Protein AF-A0A9D8FMZ3-F1 (afdb_monomer)

Foldseek 3Di:
DDDDDDDDPPDPPPPPPPDDQDLVNLVVLLVVLVVLLVVLVVVPPPPDDPLLVVLSVLLVVLSVVLVVCSVVVVRVSSVVSSVSSVVSSVVSD

Solvent-accessible surface area (backbone atoms only — not comparable to full-atom values): 5517 Å² total; per-residue (Å²): 137,89,82,84,81,86,77,80,86,73,76,78,77,74,72,72,75,70,72,87,71,47,69,66,61,48,52,52,48,55,54,54,48,54,55,50,52,53,55,52,54,71,67,53,77,88,72,70,58,74,66,37,58,50,28,52,51,52,19,51,50,27,45,51,54,16,49,60,27,43,79,72,64,37,46,70,57,14,53,46,28,44,53,54,17,49,61,28,50,63,67,61,110

Sequence (93 aa):
MSGKTNHSSYGQTIFASAGEVSSESVSQRLEQFQVKLLKAQTKYVGNGSPDIQLYFEETQSMLNFARDNFEKGFLNVSNSCLKIAENYLDKCQ

Nearest PDB structures (foldseek):
  2pmr-assembly1_A-2  TM=8.862E-01  e=8.158E-02  Methanothermobacter thermautotrophicus str. Delta H

Secondary structure (DSSP, 8-state):
----------------------HHHHHHHHHHHHHHHHHHHHH--S-S-HHHHHHHHHHHHHHHHHHHHHHTT-HHHHHHHHHHHHHHHGGG-

Mean predicted aligned error: 10.28 Å

Radius of gyration: 20.97 Å; Cα contacts (8 Å, |Δi|>4): 69; chains: 1; bounding box: 30×20×84 Å

Structure (mmCIF, N/CA/C/O backbone):
data_AF-A0A9D8FMZ3-F1
#
_entry.id   AF-A0A9D8FMZ3-F1
#
loop_
_atom_site.group_PDB
_atom_site.id
_atom_site.type_symbol
_atom_site.label_atom_id
_atom_site.label_alt_id
_atom_site.label_comp_id
_atom_site.label_asym_id
_atom_site.label_entity_id
_atom_site.label_seq_id
_atom_site.pdbx_PDB_ins_code
_atom_site.Cartn_x
_atom_site.Cartn_y
_atom_site.Cartn_z
_atom_site.occupancy
_atom_site.B_iso_or_equiv
_atom_site.auth_seq_id
_atom_site.auth_comp_id
_atom_site.auth_asym_id
_atom_site.auth_atom_id
_atom_site.pdbx_PDB_model_num
ATOM 1 N N . MET A 1 1 ? -4.592 10.619 -64.527 1.00 40.28 1 MET A N 1
ATOM 2 C CA . MET A 1 1 ? -5.006 9.519 -63.631 1.00 40.28 1 MET A CA 1
ATOM 3 C C . MET A 1 1 ? -4.742 9.960 -62.204 1.00 40.28 1 MET A C 1
ATOM 5 O O . MET A 1 1 ? -3.595 10.188 -61.848 1.00 40.28 1 MET A O 1
ATOM 9 N N . SER A 1 2 ? -5.809 10.202 -61.445 1.00 41.09 2 SER A N 1
ATOM 10 C CA . SER A 1 2 ? -5.762 10.627 -60.045 1.00 41.09 2 SER A CA 1
ATOM 11 C C . SER A 1 2 ? -5.421 9.447 -59.139 1.00 41.09 2 SER A C 1
ATOM 13 O O . SER A 1 2 ? -6.155 8.465 -59.125 1.00 41.09 2 SER A O 1
ATOM 15 N N . GLY A 1 3 ? -4.356 9.566 -58.351 1.00 40.84 3 GLY A N 1
ATOM 16 C CA . GLY A 1 3 ? -4.108 8.711 -57.192 1.00 40.84 3 GLY A CA 1
ATOM 17 C C . GLY A 1 3 ? -4.389 9.504 -55.922 1.00 40.84 3 GLY A C 1
ATOM 18 O O . GLY A 1 3 ? -3.551 10.289 -55.496 1.00 40.84 3 GLY A O 1
ATOM 19 N N . LYS A 1 4 ? -5.583 9.343 -55.342 1.00 46.53 4 LYS A N 1
ATOM 20 C CA . LYS A 1 4 ? -5.874 9.782 -53.972 1.00 46.53 4 LYS A CA 1
ATOM 21 C C . LYS A 1 4 ? -5.468 8.648 -53.037 1.00 46.53 4 LYS A C 1
ATOM 23 O O . LYS A 1 4 ? -6.155 7.633 -52.989 1.00 46.53 4 LYS A O 1
ATOM 28 N N . THR A 1 5 ? -4.382 8.811 -52.295 1.00 43.19 5 THR 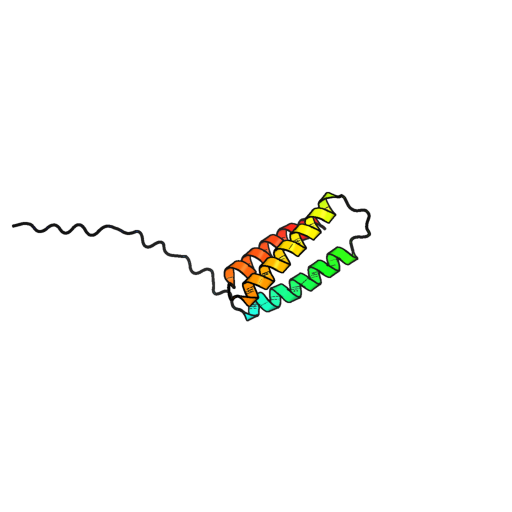A N 1
ATOM 29 C CA . THR A 1 5 ? -4.071 7.954 -51.148 1.00 43.19 5 THR A CA 1
ATOM 30 C C . THR A 1 5 ? -4.615 8.613 -49.887 1.00 43.19 5 THR A C 1
ATOM 32 O O . THR A 1 5 ? -4.033 9.538 -49.330 1.00 43.19 5 THR A O 1
ATOM 35 N N . ASN A 1 6 ? -5.779 8.127 -49.454 1.00 47.59 6 ASN A N 1
ATOM 36 C CA . ASN A 1 6 ? -6.270 8.312 -48.096 1.00 47.59 6 ASN A CA 1
ATOM 37 C C . ASN A 1 6 ? -5.332 7.548 -47.157 1.00 47.59 6 ASN A C 1
ATOM 39 O O . ASN A 1 6 ? -5.357 6.319 -47.157 1.00 47.59 6 ASN A O 1
ATOM 43 N N . HIS A 1 7 ? -4.527 8.246 -46.355 1.00 45.69 7 HIS A N 1
ATOM 44 C CA . HIS A 1 7 ? -3.920 7.627 -45.182 1.00 45.69 7 HIS A CA 1
ATOM 45 C C . HIS A 1 7 ? -4.667 8.068 -43.930 1.00 45.69 7 HIS A C 1
ATOM 47 O O . HIS A 1 7 ? -4.676 9.231 -43.537 1.00 45.69 7 HIS A O 1
ATOM 53 N N . SER A 1 8 ? -5.357 7.069 -43.389 1.00 42.19 8 SER A N 1
ATOM 54 C CA . SER A 1 8 ? -6.125 7.037 -42.158 1.00 42.19 8 SER A CA 1
ATOM 55 C C . SER A 1 8 ? -5.413 7.741 -41.002 1.00 42.19 8 SER A C 1
ATOM 57 O O . SER A 1 8 ? -4.285 7.396 -40.647 1.00 42.19 8 SER A O 1
ATOM 59 N N . SER A 1 9 ? -6.127 8.693 -40.400 1.00 45.19 9 SER A N 1
ATOM 60 C CA . SER A 1 9 ? -5.882 9.242 -39.068 1.00 45.19 9 SER A CA 1
ATOM 61 C C . SER A 1 9 ? -6.038 8.122 -38.035 1.00 45.19 9 SER A C 1
ATOM 63 O O . SER A 1 9 ? -7.106 7.926 -37.456 1.00 45.19 9 SER A O 1
ATOM 65 N N . TYR A 1 10 ? -4.985 7.335 -37.827 1.00 49.06 10 TYR A N 1
ATOM 66 C CA . TYR A 1 10 ? -4.863 6.593 -36.580 1.00 49.06 10 TYR A CA 1
ATOM 67 C C . TYR A 1 10 ? -4.482 7.616 -35.525 1.00 49.06 10 TYR A C 1
ATOM 69 O O . TYR A 1 10 ? -3.353 8.107 -35.507 1.00 49.06 10 TYR A O 1
ATOM 77 N N . GLY A 1 11 ? -5.471 7.984 -34.710 1.00 44.12 11 GLY A N 1
ATOM 78 C CA . GLY A 1 11 ? -5.294 8.847 -33.558 1.00 44.12 11 GLY A CA 1
ATOM 79 C C . GLY A 1 11 ? -4.067 8.401 -32.778 1.00 44.12 11 GLY A C 1
ATOM 80 O O . GLY A 1 11 ? -4.058 7.331 -32.173 1.00 44.12 11 GLY A O 1
ATOM 81 N N . GLN A 1 12 ? -3.024 9.227 -32.821 1.00 39.59 12 GLN A N 1
ATOM 82 C CA . GLN A 1 12 ? -1.966 9.193 -31.833 1.00 39.59 12 GLN A CA 1
ATOM 83 C C . GLN A 1 12 ? -2.646 9.499 -30.503 1.00 39.59 12 GLN A C 1
ATOM 85 O O . GLN A 1 12 ? -2.843 10.657 -30.141 1.00 39.59 12 GLN A O 1
ATOM 90 N N . THR A 1 13 ? -3.069 8.461 -29.786 1.00 51.25 13 THR A N 1
ATOM 91 C CA . THR A 1 13 ? -3.279 8.559 -28.348 1.00 51.25 13 THR A CA 1
ATOM 92 C C . THR A 1 13 ? -1.938 8.976 -27.775 1.00 51.25 13 THR A C 1
ATOM 94 O O . THR A 1 13 ? -1.032 8.162 -27.606 1.00 51.25 13 THR A O 1
ATOM 97 N N . ILE A 1 14 ? -1.792 10.281 -27.559 1.00 45.84 14 ILE A N 1
ATOM 98 C CA . ILE A 1 14 ? -0.750 10.847 -26.725 1.00 45.84 14 ILE A CA 1
ATOM 99 C C . ILE A 1 14 ? -1.014 10.245 -25.351 1.00 45.84 14 ILE A C 1
ATOM 101 O O . ILE A 1 14 ? -1.900 10.691 -24.623 1.00 45.84 14 ILE A O 1
ATOM 105 N N . PHE A 1 15 ? -0.296 9.173 -25.020 1.00 49.94 15 PHE A N 1
ATOM 106 C CA . PHE A 1 15 ? -0.142 8.786 -23.632 1.00 4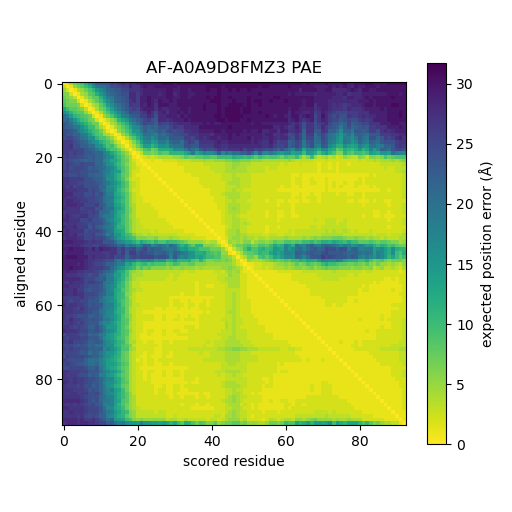9.94 15 PHE A CA 1
ATOM 107 C C . PHE A 1 15 ? 0.535 9.983 -22.981 1.00 49.94 15 PHE A C 1
ATOM 109 O O . PHE A 1 15 ? 1.710 10.250 -23.234 1.00 49.94 15 PHE A O 1
ATOM 116 N N . ALA A 1 16 ? -0.237 10.769 -22.229 1.00 44.16 16 ALA A N 1
ATOM 117 C CA . ALA A 1 16 ? 0.338 11.750 -21.334 1.00 44.16 16 ALA A CA 1
ATOM 118 C C . ALA A 1 16 ? 1.406 11.002 -20.536 1.00 44.16 16 ALA A C 1
ATOM 120 O O . ALA A 1 16 ? 1.099 9.978 -19.920 1.00 44.16 16 ALA A O 1
ATOM 121 N N . SER A 1 17 ? 2.656 11.457 -20.634 1.00 47.69 17 SER A N 1
ATOM 122 C CA . SER A 1 17 ? 3.731 10.971 -19.781 1.00 47.69 17 SER A CA 1
ATOM 123 C C . SER A 1 17 ? 3.234 11.142 -18.351 1.00 47.69 17 SER A C 1
ATOM 125 O O . SER A 1 17 ? 3.122 12.265 -17.855 1.00 47.69 17 SER A O 1
ATOM 127 N N . ALA A 1 18 ? 2.809 10.041 -17.725 1.00 58.19 18 ALA A N 1
ATOM 128 C CA . ALA A 1 18 ? 2.644 10.008 -16.288 1.00 58.19 18 ALA A CA 1
ATOM 129 C C . ALA A 1 18 ? 4.016 10.418 -15.765 1.00 58.19 18 ALA A C 1
ATOM 131 O O . ALA A 1 18 ? 4.983 9.714 -16.057 1.00 58.19 18 ALA A O 1
ATOM 132 N N . GLY A 1 19 ? 4.102 11.603 -15.144 1.00 61.50 19 GLY A N 1
ATOM 133 C CA . GLY A 1 19 ? 5.378 12.197 -14.741 1.00 61.50 19 GLY A CA 1
ATOM 134 C C . GLY A 1 19 ? 6.285 11.128 -14.143 1.00 61.50 19 GLY A C 1
ATOM 135 O O . GLY A 1 19 ? 5.790 10.290 -13.391 1.00 61.50 19 GLY A O 1
ATOM 136 N N . GLU A 1 20 ? 7.551 11.103 -14.564 1.00 75.62 20 GLU A N 1
ATOM 137 C CA . GLU A 1 20 ? 8.440 9.953 -14.374 1.00 75.62 20 GLU A CA 1
ATOM 138 C C . GLU A 1 20 ? 8.395 9.430 -12.931 1.00 75.62 20 GLU A C 1
ATOM 140 O O . GLU A 1 20 ? 8.902 10.050 -11.996 1.00 75.62 20 GLU A O 1
ATOM 145 N N . VAL A 1 21 ? 7.750 8.275 -12.744 1.00 85.12 21 VAL A N 1
ATOM 146 C CA . VAL A 1 21 ? 7.720 7.569 -11.463 1.00 85.12 21 VAL A CA 1
ATOM 147 C C . VAL A 1 21 ? 9.016 6.776 -11.358 1.00 85.12 21 VAL A C 1
ATOM 149 O O . VAL A 1 21 ? 9.217 5.810 -12.094 1.00 85.12 21 VAL A O 1
ATOM 152 N N . SER A 1 22 ? 9.901 7.182 -10.449 1.00 94.00 22 SER A N 1
ATOM 153 C CA . SER A 1 22 ? 11.189 6.517 -10.243 1.00 94.00 22 SER A CA 1
ATOM 154 C C . SER A 1 22 ? 11.079 5.363 -9.246 1.00 94.00 22 SER A C 1
ATOM 156 O O . SER A 1 22 ? 10.271 5.407 -8.314 1.00 94.00 22 SER A O 1
ATOM 158 N N . SER A 1 23 ? 11.932 4.347 -9.403 1.00 94.69 23 SER A N 1
ATOM 159 C CA . SER A 1 23 ? 12.002 3.213 -8.468 1.00 94.69 23 SER A CA 1
ATOM 160 C C . SER A 1 23 ? 12.302 3.677 -7.036 1.00 94.69 23 SER A C 1
ATOM 162 O O . SER A 1 23 ? 11.646 3.246 -6.091 1.00 94.69 23 SER A O 1
ATOM 164 N N . GLU A 1 24 ? 13.213 4.645 -6.885 1.00 97.00 24 GLU A N 1
ATOM 165 C CA . GLU A 1 24 ? 13.549 5.244 -5.590 1.00 97.00 24 GLU A CA 1
ATOM 166 C C . GLU A 1 24 ? 12.325 5.883 -4.919 1.00 97.00 24 GLU A C 1
ATOM 168 O O . GLU A 1 24 ? 12.037 5.592 -3.757 1.00 97.00 24 GLU A O 1
ATOM 173 N N . SER A 1 25 ? 11.558 6.695 -5.658 1.00 96.12 25 SER A N 1
ATOM 174 C CA . SER A 1 25 ? 10.364 7.344 -5.107 1.00 96.12 25 SER A CA 1
ATOM 175 C C . SER A 1 25 ? 9.310 6.331 -4.649 1.00 96.12 25 SER A C 1
ATOM 177 O O . SER A 1 25 ? 8.730 6.486 -3.574 1.00 96.12 25 SER A O 1
ATOM 179 N N . VAL A 1 26 ? 9.084 5.260 -5.417 1.00 96.31 26 VAL A N 1
ATOM 180 C CA . VAL A 1 26 ? 8.112 4.216 -5.058 1.00 96.31 26 VAL A CA 1
ATOM 181 C C . VAL A 1 26 ? 8.591 3.416 -3.848 1.00 96.31 26 VAL A C 1
ATOM 183 O O . VAL A 1 26 ? 7.793 3.173 -2.943 1.00 96.31 26 VAL A O 1
ATOM 186 N N . SER A 1 27 ? 9.882 3.078 -3.777 1.00 97.88 27 SER A N 1
ATOM 187 C CA . SER A 1 27 ? 10.479 2.386 -2.626 1.00 97.88 27 SER A CA 1
ATOM 188 C C . SER A 1 27 ? 10.310 3.189 -1.335 1.00 97.88 27 SER A C 1
ATOM 190 O O . SER A 1 27 ? 9.793 2.674 -0.344 1.00 97.88 27 SER A O 1
ATOM 192 N N . GLN A 1 28 ? 10.646 4.483 -1.363 1.00 97.94 28 GLN A N 1
ATOM 193 C CA . GLN A 1 28 ? 10.468 5.373 -0.211 1.00 97.94 28 GLN A CA 1
ATOM 194 C C . GLN A 1 28 ? 8.997 5.460 0.215 1.00 97.94 28 GLN A C 1
ATOM 196 O O . GLN A 1 28 ? 8.689 5.422 1.409 1.00 97.94 28 GLN A O 1
ATOM 201 N N . ARG A 1 29 ? 8.063 5.537 -0.744 1.00 97.62 29 ARG A N 1
ATOM 202 C CA . ARG A 1 29 ? 6.627 5.541 -0.432 1.00 97.62 29 ARG A CA 1
ATOM 203 C C . ARG A 1 29 ? 6.165 4.222 0.189 1.00 97.62 29 ARG A C 1
ATOM 205 O O . ARG A 1 29 ? 5.399 4.275 1.146 1.00 97.62 29 ARG A O 1
ATOM 212 N N . LEU A 1 30 ? 6.624 3.066 -0.297 1.00 98.31 30 LEU A N 1
ATOM 213 C CA . LEU A 1 30 ? 6.298 1.752 0.281 1.00 98.31 30 LEU A CA 1
ATOM 214 C C . LEU A 1 30 ? 6.732 1.657 1.751 1.00 98.31 30 LEU A C 1
ATOM 216 O O . LEU A 1 30 ? 5.954 1.214 2.601 1.00 98.31 30 LEU A O 1
ATOM 220 N N . GLU A 1 31 ? 7.949 2.104 2.062 1.00 98.12 31 GLU A N 1
ATOM 221 C CA . GLU A 1 31 ? 8.487 2.114 3.427 1.00 98.12 31 GLU A CA 1
ATOM 222 C C . GLU A 1 31 ? 7.694 3.052 4.343 1.00 98.12 31 GLU A C 1
ATOM 224 O O . GLU A 1 31 ? 7.216 2.648 5.407 1.00 98.12 31 GLU A O 1
ATOM 229 N N . GLN A 1 32 ? 7.486 4.298 3.910 1.00 97.62 32 GLN A N 1
ATOM 230 C CA . GLN A 1 32 ? 6.716 5.282 4.670 1.00 97.62 32 GLN A CA 1
ATOM 231 C C . GLN A 1 32 ? 5.278 4.815 4.906 1.00 97.62 32 GLN A C 1
ATOM 233 O O . GLN A 1 32 ? 4.738 4.996 6.001 1.00 97.62 32 GLN A O 1
ATOM 238 N N . PHE A 1 33 ? 4.657 4.201 3.898 1.00 97.69 33 PHE A N 1
ATOM 239 C CA . PHE A 1 33 ? 3.297 3.695 3.996 1.00 97.69 33 PHE A CA 1
ATOM 240 C C . PHE A 1 33 ? 3.187 2.548 5.006 1.00 97.69 33 PHE A C 1
ATOM 242 O O . PHE A 1 33 ? 2.282 2.561 5.838 1.00 97.69 33 PHE A O 1
ATOM 249 N N . GLN A 1 34 ? 4.143 1.613 5.027 1.00 97.12 34 GLN A N 1
ATOM 250 C CA . GLN A 1 34 ? 4.172 0.542 6.030 1.00 97.12 34 GLN A CA 1
ATOM 251 C C . GLN A 1 34 ? 4.246 1.094 7.460 1.00 97.12 34 GLN A C 1
ATOM 253 O O . GLN A 1 34 ? 3.554 0.599 8.352 1.00 97.12 34 GLN A O 1
ATOM 258 N N . VAL A 1 35 ? 5.049 2.139 7.687 1.00 96.88 35 VAL A N 1
ATOM 259 C CA . VAL A 1 35 ? 5.132 2.796 9.001 1.00 96.88 35 VAL A CA 1
ATOM 260 C C . VAL A 1 35 ? 3.809 3.476 9.364 1.00 96.88 35 VAL A C 1
ATOM 262 O O . VAL A 1 35 ? 3.380 3.398 10.516 1.00 96.88 35 VAL A O 1
ATOM 265 N N . LYS A 1 36 ? 3.144 4.138 8.406 1.00 95.75 36 LYS A N 1
ATOM 266 C CA . LYS A 1 36 ? 1.822 4.753 8.623 1.00 95.75 36 LYS A CA 1
ATOM 267 C C . LYS A 1 36 ? 0.767 3.709 8.990 1.00 95.75 36 LYS A C 1
ATOM 269 O O . LYS A 1 36 ? 0.062 3.908 9.977 1.00 95.75 36 LYS A O 1
ATOM 274 N N . LEU A 1 37 ? 0.705 2.599 8.2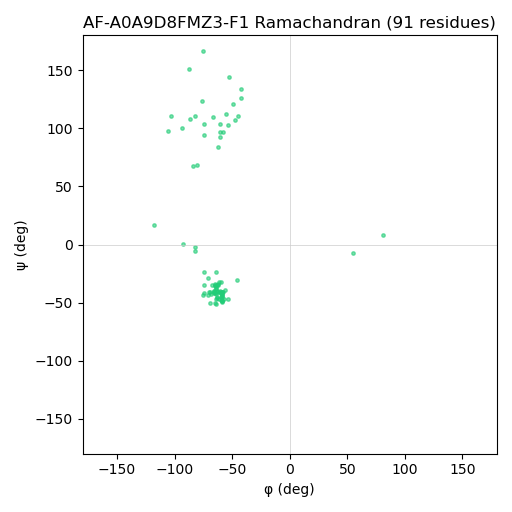53 1.00 95.56 37 LEU A N 1
ATOM 275 C CA . LEU A 1 37 ? -0.232 1.506 8.510 1.00 95.56 37 LEU A CA 1
ATOM 276 C C . LEU A 1 37 ? -0.040 0.924 9.914 1.00 95.56 37 LEU A C 1
ATOM 278 O O . LEU A 1 37 ? -1.001 0.841 10.675 1.00 95.56 37 LEU A O 1
ATOM 282 N N . LEU A 1 38 ? 1.206 0.627 10.299 1.00 94.50 38 LEU A N 1
ATOM 283 C CA . LEU A 1 38 ? 1.511 0.112 11.635 1.00 94.50 38 LEU A CA 1
ATOM 284 C C . LEU A 1 38 ? 1.062 1.087 12.734 1.00 94.50 38 LEU A C 1
ATOM 286 O O . LEU A 1 38 ? 0.465 0.672 13.721 1.00 94.50 38 LEU A O 1
ATOM 290 N N . LYS A 1 39 ? 1.302 2.394 12.557 1.00 93.50 39 LYS A N 1
ATOM 291 C CA . LYS A 1 39 ? 0.862 3.425 13.514 1.00 93.50 39 LYS A CA 1
ATOM 292 C C . LYS A 1 39 ? -0.659 3.542 13.614 1.00 93.50 39 LYS A C 1
ATOM 294 O O . LYS A 1 39 ? -1.163 3.875 14.682 1.00 93.50 39 LYS A O 1
ATOM 299 N N . ALA A 1 40 ? -1.385 3.343 12.519 1.00 92.06 40 ALA A N 1
ATOM 300 C CA . ALA A 1 40 ? -2.844 3.368 12.534 1.00 92.06 40 ALA A CA 1
ATOM 301 C C . ALA A 1 40 ? -3.404 2.126 13.245 1.00 92.06 40 ALA A C 1
ATOM 303 O O . ALA A 1 40 ? -4.262 2.253 14.114 1.00 92.06 40 ALA A O 1
ATOM 304 N N . GLN A 1 41 ? -2.843 0.948 12.965 1.00 90.94 41 GLN A N 1
ATOM 305 C CA . GLN A 1 41 ? -3.222 -0.304 13.622 1.00 90.94 41 GLN A CA 1
ATOM 306 C C . GLN A 1 41 ? -2.917 -0.296 15.125 1.00 90.94 41 GLN A C 1
ATOM 308 O O . GLN A 1 41 ? -3.717 -0.788 15.909 1.00 90.94 41 GLN A O 1
ATOM 313 N N . THR A 1 42 ? -1.801 0.293 15.565 1.00 89.56 42 THR A N 1
ATOM 314 C CA . THR A 1 42 ? -1.479 0.365 17.004 1.00 89.56 42 THR A CA 1
ATOM 315 C C . THR A 1 42 ? -2.381 1.330 17.770 1.00 89.56 42 THR A C 1
ATOM 317 O O . THR A 1 42 ? -2.626 1.127 18.957 1.00 89.56 42 THR A O 1
ATOM 320 N N . LYS A 1 43 ? -2.885 2.378 17.108 1.00 86.69 43 LYS A N 1
ATOM 321 C CA . LYS A 1 43 ? -3.902 3.280 17.670 1.00 86.69 43 LYS A CA 1
ATOM 322 C C . LYS A 1 43 ? -5.289 2.643 17.703 1.00 86.69 43 LYS A C 1
ATOM 324 O O . LYS A 1 43 ? -6.125 3.060 18.501 1.00 86.69 43 LYS A O 1
ATOM 329 N N . TYR A 1 44 ? -5.536 1.652 16.852 1.00 83.44 44 TYR A N 1
ATOM 330 C CA . TYR A 1 44 ? -6.787 0.916 16.815 1.00 83.44 44 TYR A CA 1
ATOM 331 C C . TYR A 1 44 ? -6.878 -0.053 18.003 1.00 83.44 44 TYR A C 1
ATOM 333 O O . TYR A 1 44 ? -6.396 -1.183 17.970 1.00 83.44 44 TYR A O 1
ATOM 341 N N . VAL A 1 45 ? -7.515 0.392 19.087 1.00 69.56 45 VAL A N 1
ATOM 342 C CA . VAL A 1 45 ? -7.736 -0.418 20.295 1.00 69.56 45 VAL A CA 1
ATOM 343 C C . VAL A 1 45 ? -8.989 -1.282 20.120 1.00 69.56 45 VAL A C 1
ATOM 345 O O . VAL A 1 45 ? -9.996 -1.019 20.762 1.00 69.56 45 VAL A O 1
ATOM 348 N N . GLY A 1 46 ? -8.951 -2.261 19.206 1.00 64.50 4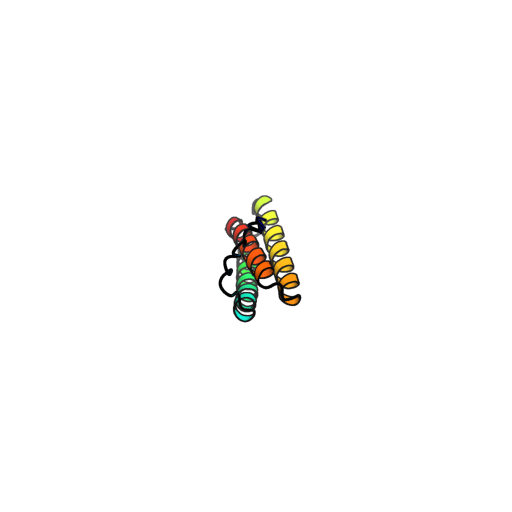6 GLY A N 1
ATOM 349 C CA . GLY A 1 46 ? -9.808 -3.468 19.146 1.00 64.50 46 GLY A CA 1
ATOM 350 C C . GLY A 1 46 ? -11.347 -3.344 19.134 1.00 64.50 46 GLY A C 1
ATOM 351 O O . GLY A 1 46 ? -12.014 -4.351 18.926 1.00 64.50 46 GLY A O 1
ATOM 352 N N . ASN A 1 47 ? -11.913 -2.153 19.325 1.00 64.81 47 ASN A N 1
ATOM 353 C CA . ASN A 1 47 ? -13.340 -1.879 19.524 1.00 64.81 47 ASN A CA 1
ATOM 354 C C . ASN A 1 47 ? -13.924 -0.992 18.414 1.00 64.81 47 ASN A C 1
ATOM 356 O O . ASN A 1 47 ? -14.967 -0.366 18.605 1.00 64.81 47 ASN A O 1
ATOM 360 N N . GLY A 1 48 ? -13.240 -0.856 17.278 1.00 66.12 48 GLY A N 1
ATOM 361 C CA . GLY A 1 48 ? -13.789 -0.085 16.171 1.00 66.12 48 GLY A CA 1
ATOM 362 C C . GLY A 1 48 ? -14.893 -0.828 15.428 1.00 66.12 48 GLY A C 1
ATOM 363 O O . GLY A 1 48 ? -15.099 -2.029 15.604 1.00 66.12 48 GLY A O 1
ATOM 364 N N . SER A 1 49 ? -15.621 -0.078 14.598 1.00 79.81 49 SER A N 1
ATOM 365 C CA . SER A 1 49 ? -16.642 -0.640 13.710 1.00 79.81 49 SER A CA 1
ATOM 366 C C . SER A 1 49 ? -16.044 -1.780 12.868 1.00 79.81 49 SER A C 1
ATOM 368 O O . SER A 1 49 ? -14.899 -1.643 12.422 1.00 79.81 49 SER A O 1
ATOM 370 N N . PRO A 1 50 ? -16.802 -2.856 12.574 1.00 81.00 50 PRO A N 1
ATOM 371 C CA . PRO A 1 50 ? -16.426 -3.852 11.568 1.00 81.00 50 PRO A CA 1
ATOM 372 C C . PRO A 1 50 ? -15.930 -3.237 10.248 1.00 81.00 50 PRO A C 1
ATOM 374 O O . PRO A 1 50 ? -15.039 -3.789 9.607 1.00 81.00 50 PRO A O 1
ATOM 377 N N . ASP A 1 51 ? -16.436 -2.056 9.883 1.00 87.88 51 ASP A N 1
ATOM 378 C CA . ASP A 1 51 ? -16.001 -1.324 8.690 1.00 87.88 51 ASP A CA 1
ATOM 379 C C . ASP A 1 51 ? -14.527 -0.889 8.759 1.00 87.88 51 ASP A C 1
ATOM 381 O O . ASP A 1 51 ? -13.827 -0.918 7.751 1.00 87.88 51 ASP A O 1
ATOM 385 N N . ILE A 1 52 ? -14.024 -0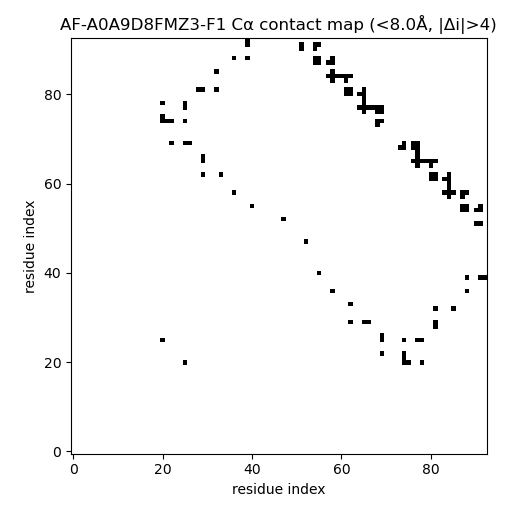.517 9.942 1.00 90.50 52 ILE A N 1
ATOM 386 C CA . ILE A 1 52 ? -12.626 -0.090 10.125 1.00 90.50 52 ILE A CA 1
ATOM 387 C C . ILE A 1 52 ? -11.683 -1.283 9.970 1.00 90.50 52 ILE A C 1
ATOM 389 O O . ILE A 1 52 ? -10.632 -1.169 9.339 1.00 90.50 52 ILE A O 1
ATOM 393 N N . GLN A 1 53 ? -12.072 -2.439 10.511 1.00 90.94 53 GLN A N 1
ATOM 394 C CA . GLN A 1 53 ? -11.325 -3.679 10.326 1.00 90.94 53 GLN A CA 1
ATOM 395 C C . GLN A 1 53 ? -11.232 -4.039 8.836 1.00 90.94 53 GLN A C 1
ATOM 397 O O . GLN A 1 53 ? -10.136 -4.308 8.344 1.00 90.94 53 GLN A O 1
ATOM 402 N N . LEU A 1 54 ? -12.348 -3.942 8.103 1.00 93.19 54 LEU A N 1
ATOM 403 C CA . LEU A 1 54 ? -12.369 -4.140 6.654 1.00 93.19 54 LEU A CA 1
ATOM 404 C C . LEU A 1 54 ? -11.432 -3.159 5.931 1.00 93.19 54 LEU A C 1
ATOM 406 O O . LEU A 1 54 ? -10.662 -3.565 5.064 1.00 93.19 54 LEU A O 1
ATOM 410 N N . TYR A 1 55 ? -11.430 -1.875 6.299 1.00 95.12 55 TYR A N 1
ATOM 411 C CA . TYR A 1 55 ? -10.523 -0.904 5.683 1.00 95.12 55 TYR A CA 1
ATOM 412 C C . TYR A 1 55 ? -9.045 -1.196 5.964 1.00 95.12 55 TYR A C 1
ATOM 414 O O . TYR A 1 55 ? -8.213 -0.985 5.079 1.00 95.12 55 TYR A O 1
ATOM 422 N N . PHE A 1 56 ? -8.688 -1.731 7.135 1.00 94.75 56 PHE A N 1
ATOM 423 C CA . PHE A 1 56 ? -7.320 -2.196 7.382 1.00 94.75 56 PHE A CA 1
ATOM 424 C C . PHE A 1 56 ? -6.939 -3.396 6.511 1.00 94.75 56 PHE A C 1
ATOM 426 O O . PHE A 1 56 ? -5.816 -3.439 6.002 1.00 94.75 56 PHE A O 1
ATOM 433 N N . GLU A 1 57 ? -7.855 -4.342 6.311 1.00 95.00 57 GLU A N 1
ATOM 434 C CA . GLU A 1 57 ? -7.641 -5.504 5.442 1.00 95.00 57 GLU A CA 1
ATOM 435 C C . GLU A 1 57 ? -7.444 -5.080 3.981 1.00 95.00 57 GLU A C 1
ATOM 437 O O . GLU A 1 57 ? -6.460 -5.473 3.349 1.00 95.00 57 GLU A O 1
ATOM 442 N N . GLU A 1 58 ? -8.298 -4.191 3.474 1.00 97.62 58 GLU A N 1
ATOM 443 C CA . GLU A 1 58 ? -8.180 -3.617 2.129 1.00 97.62 58 GLU A CA 1
ATOM 444 C C . GLU A 1 58 ? -6.891 -2.799 1.962 1.00 97.62 58 GLU A C 1
ATOM 446 O O . GLU A 1 58 ? -6.187 -2.912 0.953 1.00 97.62 58 GLU A O 1
ATOM 451 N N . THR A 1 59 ? -6.514 -2.027 2.987 1.00 97.69 59 THR A N 1
ATOM 452 C CA . THR A 1 59 ? -5.244 -1.291 3.008 1.00 97.69 59 THR A CA 1
ATOM 453 C C . THR A 1 59 ? -4.050 -2.240 2.885 1.00 97.69 59 THR A C 1
ATOM 455 O O . THR A 1 59 ? -3.146 -2.010 2.077 1.00 97.69 59 THR A O 1
ATOM 458 N N . GLN A 1 60 ? -4.038 -3.318 3.674 1.00 97.69 60 GLN A N 1
ATOM 459 C CA . GLN A 1 60 ? -2.961 -4.304 3.667 1.00 97.69 60 GLN A CA 1
ATOM 460 C C . GLN A 1 60 ? -2.902 -5.064 2.334 1.00 97.69 60 GLN A C 1
ATOM 462 O O . GLN A 1 60 ? -1.810 -5.290 1.809 1.00 97.69 60 GLN A O 1
ATOM 467 N N . SER A 1 61 ? -4.060 -5.414 1.768 1.00 98.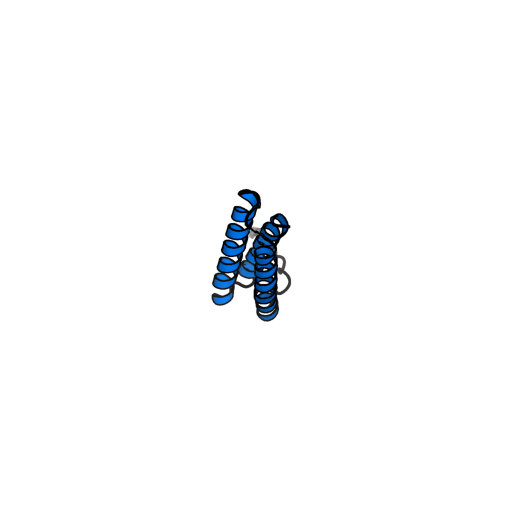25 61 SER A N 1
ATOM 468 C CA . SER A 1 61 ? -4.184 -6.056 0.455 1.00 98.25 61 SER A CA 1
ATOM 469 C C . SER A 1 61 ? -3.563 -5.195 -0.649 1.00 98.25 61 SER A C 1
ATOM 471 O O . SER A 1 61 ? -2.692 -5.656 -1.392 1.00 98.25 61 SER A O 1
ATOM 473 N N . MET A 1 62 ? -3.916 -3.906 -0.703 1.00 98.38 62 MET A N 1
ATOM 474 C CA . MET A 1 62 ? -3.374 -2.983 -1.704 1.00 98.38 62 MET A CA 1
ATOM 475 C C . MET A 1 62 ? -1.880 -2.713 -1.517 1.00 98.38 62 MET A C 1
ATOM 477 O O . MET A 1 62 ? -1.156 -2.597 -2.506 1.00 98.38 62 MET A O 1
ATOM 481 N N . LEU A 1 63 ? -1.393 -2.661 -0.274 1.00 98.31 63 LEU A N 1
ATOM 482 C CA . LEU A 1 63 ? 0.038 -2.543 0.005 1.00 98.31 63 LEU A CA 1
ATOM 483 C C . LEU A 1 63 ? 0.819 -3.772 -0.480 1.00 98.31 63 LEU A C 1
ATOM 485 O O . LEU A 1 63 ? 1.879 -3.621 -1.086 1.00 98.31 63 LEU A O 1
ATOM 489 N N . ASN A 1 64 ? 0.298 -4.980 -0.256 1.00 98.38 64 ASN A N 1
ATOM 490 C CA . ASN A 1 64 ? 0.922 -6.208 -0.753 1.00 98.38 64 ASN A CA 1
ATOM 491 C C . ASN A 1 64 ? 0.949 -6.219 -2.285 1.00 98.38 64 ASN A C 1
ATOM 493 O O . ASN A 1 64 ? 1.999 -6.438 -2.882 1.00 98.38 64 ASN A O 1
ATOM 497 N N . PHE A 1 65 ? -0.161 -5.858 -2.931 1.00 98.19 65 PHE A N 1
ATOM 498 C CA . PHE A 1 65 ? -0.204 -5.773 -4.388 1.00 98.19 65 PHE A CA 1
ATOM 499 C C . PHE A 1 65 ? 0.745 -4.697 -4.944 1.00 98.19 65 PHE A C 1
ATOM 501 O O . PHE A 1 65 ? 1.363 -4.891 -5.994 1.00 98.19 65 PHE A O 1
ATOM 508 N N . ALA A 1 66 ? 0.928 -3.581 -4.231 1.00 98.19 66 ALA A N 1
ATOM 509 C CA . ALA A 1 66 ? 1.911 -2.565 -4.591 1.00 98.19 66 ALA A CA 1
ATOM 510 C C . ALA A 1 66 ? 3.350 -3.107 -4.546 1.00 98.19 66 ALA A C 1
ATOM 512 O O . ALA A 1 66 ? 4.136 -2.796 -5.444 1.00 98.19 66 ALA A O 1
ATOM 513 N N . ARG A 1 67 ? 3.689 -3.924 -3.538 1.00 98.44 67 ARG A N 1
ATOM 514 C CA . ARG A 1 67 ? 5.008 -4.569 -3.407 1.00 98.44 67 ARG A CA 1
AT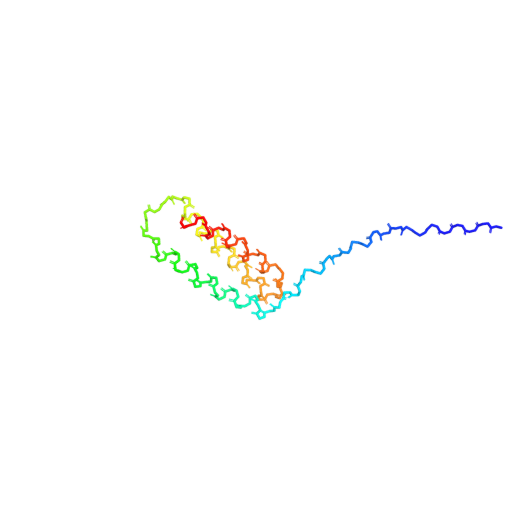OM 515 C C . ARG A 1 67 ? 5.267 -5.560 -4.531 1.00 98.44 67 ARG A C 1
ATOM 517 O O . ARG A 1 67 ? 6.263 -5.414 -5.231 1.00 98.44 67 ARG A O 1
ATOM 524 N N . ASP A 1 68 ? 4.324 -6.462 -4.785 1.00 98.50 68 ASP A N 1
ATOM 525 C CA . ASP A 1 68 ? 4.437 -7.456 -5.857 1.00 98.50 68 ASP A CA 1
ATOM 52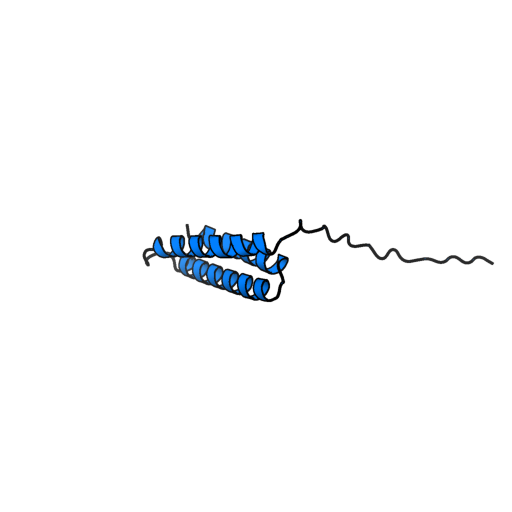6 C C . ASP A 1 68 ? 4.663 -6.801 -7.228 1.00 98.50 68 ASP A C 1
ATOM 528 O O . ASP A 1 68 ? 5.415 -7.301 -8.064 1.00 98.50 68 ASP A O 1
ATOM 532 N N . ASN A 1 69 ? 3.992 -5.675 -7.491 1.00 98.00 69 ASN A N 1
ATOM 533 C CA . ASN A 1 69 ? 4.164 -4.929 -8.737 1.00 98.00 69 ASN A CA 1
ATOM 534 C C . ASN A 1 69 ? 5.488 -4.159 -8.782 1.00 98.00 69 ASN A C 1
ATOM 536 O O . ASN A 1 69 ? 6.085 -4.058 -9.852 1.00 98.00 69 ASN A O 1
ATOM 540 N N . PHE A 1 70 ? 5.961 -3.642 -7.647 1.00 98.06 70 PHE A N 1
ATOM 541 C CA . PHE A 1 70 ? 7.271 -3.002 -7.554 1.00 98.06 70 PHE A CA 1
ATOM 542 C C . PHE A 1 70 ? 8.400 -3.992 -7.858 1.00 98.06 70 PHE A C 1
ATOM 544 O O . PHE A 1 70 ? 9.251 -3.696 -8.693 1.00 98.06 70 PHE A O 1
ATOM 551 N N . GLU A 1 71 ? 8.355 -5.191 -7.274 1.00 97.94 71 GLU A N 1
ATOM 552 C CA . GLU A 1 71 ? 9.332 -6.264 -7.521 1.00 97.94 71 GLU A CA 1
ATOM 553 C C . GLU A 1 71 ? 9.382 -6.685 -8.997 1.00 97.94 71 GLU A C 1
ATOM 555 O O . GLU A 1 71 ? 10.442 -7.014 -9.525 1.00 97.94 71 GLU A O 1
ATOM 560 N N . LYS A 1 72 ? 8.242 -6.614 -9.694 1.00 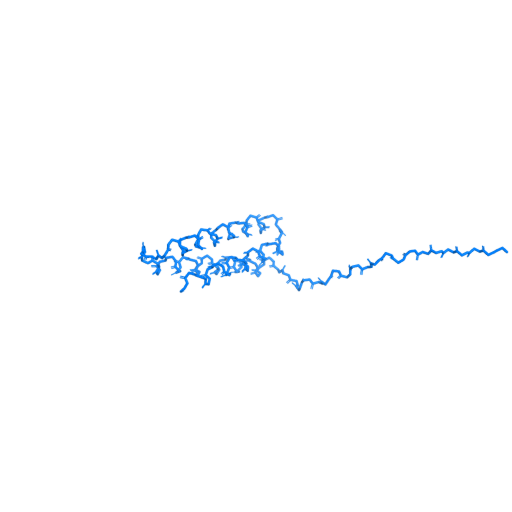97.56 72 LYS A N 1
ATOM 561 C CA . LYS A 1 72 ? 8.130 -6.888 -11.137 1.00 97.56 72 LYS A CA 1
ATOM 562 C C . LYS A 1 72 ? 8.525 -5.698 -12.025 1.00 97.56 72 LYS A C 1
ATOM 564 O O . LYS A 1 72 ? 8.488 -5.818 -13.246 1.00 97.56 72 LYS A O 1
ATOM 569 N N . GLY A 1 73 ? 8.870 -4.548 -11.443 1.00 95.25 73 GLY A N 1
ATOM 570 C CA . GLY A 1 73 ? 9.229 -3.324 -12.168 1.00 95.25 73 GLY A CA 1
ATOM 571 C C . GLY A 1 73 ? 8.040 -2.499 -12.676 1.00 95.25 73 GLY A C 1
ATOM 572 O O . GLY A 1 73 ? 8.231 -1.513 -13.388 1.00 95.25 73 GLY A O 1
ATOM 573 N N . PHE A 1 74 ? 6.803 -2.839 -12.303 1.00 96.69 74 PHE A N 1
ATOM 574 C CA . PHE A 1 74 ? 5.600 -2.089 -12.674 1.00 96.69 74 PHE A CA 1
ATOM 575 C C . PHE A 1 74 ? 5.400 -0.865 -11.766 1.00 96.69 74 PHE A C 1
ATOM 577 O O . PHE A 1 74 ? 4.454 -0.787 -10.979 1.00 96.69 74 PHE A O 1
ATOM 584 N N . LEU A 1 75 ? 6.289 0.124 -11.892 1.00 95.62 75 LEU A N 1
ATOM 585 C CA . LEU A 1 75 ? 6.349 1.287 -10.996 1.00 95.62 75 LEU A CA 1
ATOM 586 C C . LEU A 1 75 ? 5.044 2.097 -10.960 1.00 95.62 75 LEU A C 1
ATOM 588 O O . LEU A 1 75 ? 4.555 2.434 -9.885 1.00 95.62 75 LEU A O 1
ATOM 592 N N . ASN A 1 76 ? 4.426 2.353 -12.116 1.00 94.75 76 ASN A N 1
ATOM 593 C CA . ASN A 1 76 ? 3.155 3.084 -12.194 1.00 94.75 76 ASN A CA 1
ATOM 594 C C . ASN A 1 76 ? 1.992 2.332 -11.531 1.00 94.75 76 ASN A C 1
ATOM 596 O O . ASN A 1 76 ? 1.124 2.954 -10.911 1.00 94.75 76 ASN A O 1
ATOM 600 N N . VAL A 1 77 ? 1.986 1.000 -11.642 1.00 96.56 77 VAL A N 1
ATOM 601 C CA . VAL A 1 77 ? 0.973 0.146 -11.010 1.00 96.56 77 VAL A CA 1
ATOM 602 C C . VAL A 1 77 ? 1.174 0.169 -9.501 1.00 96.56 77 VAL A C 1
ATOM 604 O O . VAL A 1 77 ? 0.247 0.520 -8.780 1.00 96.56 77 VAL A O 1
ATOM 607 N N . SER A 1 78 ? 2.402 -0.067 -9.030 1.00 97.50 78 SER A N 1
ATOM 608 C CA . SER A 1 78 ? 2.753 0.015 -7.608 1.00 97.50 78 SER A CA 1
ATOM 609 C C . SER A 1 78 ? 2.367 1.366 -6.992 1.00 97.50 78 SER A C 1
ATOM 611 O O . SER A 1 78 ? 1.683 1.432 -5.969 1.00 97.50 78 SER A O 1
ATOM 613 N N . ASN A 1 79 ? 2.700 2.460 -7.681 1.00 95.88 79 ASN A N 1
ATOM 614 C CA . ASN A 1 79 ? 2.373 3.819 -7.266 1.00 95.88 79 ASN A CA 1
ATOM 615 C C . ASN A 1 79 ? 0.859 4.082 -7.196 1.00 95.88 79 ASN A C 1
ATOM 617 O O . ASN A 1 79 ? 0.404 4.852 -6.348 1.00 95.88 79 ASN A O 1
ATOM 621 N N . SER A 1 80 ? 0.077 3.457 -8.080 1.00 96.94 80 SER A N 1
ATOM 622 C CA . SER A 1 80 ? -1.387 3.549 -8.083 1.00 96.94 80 SER A CA 1
ATOM 623 C C . SER A 1 80 ? -2.003 2.723 -6.954 1.00 96.94 80 SER A C 1
ATOM 625 O O . SER A 1 80 ? -2.881 3.220 -6.254 1.00 96.94 80 SER A O 1
ATOM 627 N N . CYS A 1 81 ? -1.494 1.513 -6.708 1.00 98.00 81 CYS A N 1
ATOM 628 C CA . CYS A 1 81 ? -1.904 0.673 -5.582 1.00 98.00 81 CYS A CA 1
ATOM 629 C C . CYS A 1 81 ? -1.663 1.371 -4.240 1.00 98.00 81 CYS A C 1
ATOM 631 O O . CYS A 1 81 ? -2.542 1.361 -3.386 1.00 98.00 81 CYS A O 1
ATOM 633 N N . LEU A 1 82 ? -0.530 2.065 -4.087 1.00 97.62 82 LEU A N 1
ATOM 634 C CA . LEU A 1 82 ? -0.251 2.885 -2.906 1.00 97.62 82 LEU A CA 1
ATOM 635 C C . LEU A 1 82 ? -1.288 3.994 -2.686 1.00 97.62 82 LEU A C 1
ATOM 637 O O . LEU A 1 82 ? -1.726 4.186 -1.559 1.00 97.62 82 LEU A O 1
ATOM 641 N N . LYS A 1 83 ? -1.729 4.687 -3.744 1.00 97.00 83 LYS A N 1
ATOM 642 C CA . LYS A 1 83 ? -2.782 5.717 -3.632 1.00 97.00 83 LYS A CA 1
ATOM 643 C C . LYS A 1 83 ? -4.123 5.123 -3.194 1.00 97.00 83 LYS A C 1
ATOM 645 O O . LYS A 1 83 ? -4.852 5.738 -2.426 1.00 97.00 83 LYS A O 1
ATOM 650 N N . ILE A 1 84 ? -4.457 3.926 -3.676 1.00 97.81 84 ILE A N 1
ATOM 651 C CA . ILE A 1 84 ? -5.679 3.225 -3.258 1.00 97.81 84 ILE A CA 1
ATOM 652 C C . ILE A 1 84 ? -5.558 2.790 -1.791 1.00 97.81 84 ILE A C 1
ATOM 654 O O . ILE A 1 84 ? -6.497 2.985 -1.024 1.00 97.81 84 ILE A O 1
ATOM 658 N N . ALA A 1 85 ? -4.399 2.264 -1.383 1.00 97.75 85 ALA A N 1
ATOM 659 C CA . ALA A 1 85 ? -4.130 1.904 0.007 1.00 97.75 85 ALA A CA 1
ATOM 660 C C . ALA A 1 85 ? -4.242 3.120 0.946 1.00 97.75 85 ALA A C 1
ATOM 662 O O . ALA A 1 85 ? -4.837 3.010 2.014 1.00 97.75 85 ALA A O 1
ATOM 663 N N . GLU A 1 86 ? -3.730 4.288 0.537 1.00 96.81 86 GLU A N 1
ATOM 664 C CA . GLU A 1 86 ? -3.888 5.563 1.258 1.00 96.81 86 GLU A CA 1
ATOM 665 C C . GLU A 1 86 ? -5.367 5.919 1.457 1.00 96.81 86 GLU A C 1
ATOM 667 O O . GLU A 1 86 ? -5.778 6.176 2.586 1.00 96.81 86 GLU A O 1
ATOM 672 N N . ASN A 1 87 ? -6.189 5.811 0.409 1.00 96.94 87 ASN A N 1
ATOM 673 C CA . ASN A 1 87 ? -7.625 6.091 0.503 1.00 96.94 87 ASN A CA 1
ATOM 674 C C . ASN A 1 87 ? -8.369 5.167 1.481 1.00 96.94 87 ASN A C 1
ATOM 676 O O . ASN A 1 87 ? -9.367 5.585 2.067 1.00 96.94 87 ASN A O 1
ATOM 680 N N . TYR A 1 88 ? -7.945 3.907 1.626 1.00 96.50 88 TYR A N 1
ATOM 681 C CA . TYR A 1 88 ? -8.518 3.008 2.631 1.00 96.50 88 TYR A CA 1
ATOM 682 C C . TYR A 1 88 ? -8.027 3.349 4.036 1.00 96.50 88 TYR A C 1
ATOM 684 O O . TYR A 1 88 ? -8.839 3.429 4.954 1.00 96.50 88 TYR A O 1
ATOM 692 N N . LEU A 1 89 ? -6.732 3.626 4.194 1.00 95.25 89 LEU A N 1
ATOM 693 C CA . LEU A 1 89 ? -6.140 3.969 5.485 1.00 95.25 89 LEU A CA 1
ATOM 694 C C . LEU A 1 89 ? -6.725 5.258 6.076 1.00 95.25 89 LEU A C 1
ATOM 696 O O . LEU A 1 89 ? -6.897 5.354 7.291 1.00 95.25 89 LEU A O 1
ATOM 700 N N . ASP A 1 90 ? -7.060 6.234 5.232 1.00 94.12 90 ASP A N 1
ATOM 701 C CA . ASP A 1 90 ? -7.707 7.483 5.647 1.00 94.12 90 ASP A CA 1
ATOM 702 C C . ASP A 1 90 ? -9.110 7.255 6.234 1.00 94.12 90 ASP A C 1
ATOM 704 O O . ASP A 1 90 ? -9.568 8.048 7.052 1.00 94.12 90 ASP A O 1
ATOM 708 N N . LYS A 1 91 ? -9.778 6.144 5.891 1.00 91.44 91 LYS A N 1
ATOM 709 C CA . LYS A 1 91 ? -11.076 5.755 6.472 1.00 91.44 91 LYS A CA 1
ATOM 710 C C . LYS A 1 91 ? -10.956 5.050 7.828 1.00 91.44 91 LYS A C 1
ATOM 712 O O . LYS A 1 91 ? -11.980 4.758 8.442 1.00 91.44 91 LYS A O 1
ATOM 717 N N . CYS A 1 92 ? -9.737 4.763 8.286 1.00 87.44 92 CYS A N 1
ATOM 718 C CA . CYS A 1 92 ? -9.474 4.161 9.595 1.00 87.44 92 CYS A CA 1
ATOM 719 C C . CYS A 1 92 ? -9.205 5.194 10.707 1.00 87.44 92 CYS A C 1
ATOM 721 O O . CYS A 1 92 ? -8.881 4.785 11.825 1.00 87.44 92 CYS A O 1
ATOM 723 N N . GLN A 1 93 ? -9.241 6.496 10.396 1.00 77.38 93 GLN A N 1
ATOM 724 C CA . GLN A 1 93 ? -8.887 7.595 11.307 1.00 77.38 93 GLN A CA 1
ATOM 725 C C . GLN A 1 93 ? -10.087 8.153 12.072 1.00 77.38 93 GLN A C 1
ATOM 727 O O . GLN A 1 93 ? -11.189 8.226 11.486 1.00 77.38 93 GLN A O 1
#

pLDDT: mean 83.46, std 20.24, range [39.59, 98.5]